Protein AF-A0A6V8KBM2-F1 (afdb_monomer_lite)

Secondary structure (DSSP, 8-state):
------TTSTTS---HHHHHHHHHHHHHHHHHHHHHHHHHHHHH-SSPPPHHHHHHHHHHHHHHHHHHHHHHHHHHHT--------

Radius of gyration: 19.52 Å; chains: 1; bounding box: 32×42×58 Å

Organism: NCBI:txid1076126

InterPro domains:
  IPR046251 Protein of unknown function DUF6284 [PF19801] (10-76)

Structure (mmCIF, N/CA/C/O backbone):
data_AF-A0A6V8KBM2-F1
#
_entry.id   AF-A0A6V8KBM2-F1
#
loop_
_atom_site.group_PDB
_atom_site.id
_atom_site.type_symbol
_atom_site.label_atom_id
_atom_site.label_alt_id
_atom_site.label_comp_id
_atom_site.label_asym_id
_atom_site.label_entity_id
_atom_site.label_seq_id
_atom_site.pdbx_PDB_ins_code
_atom_site.Cartn_x
_atom_site.Cartn_y
_atom_site.Cartn_z
_atom_site.occupancy
_atom_site.B_iso_or_equiv
_atom_site.auth_seq_id
_atom_site.auth_comp_id
_atom_site.auth_asym_id
_atom_site.auth_atom_id
_atom_site.pdbx_PDB_model_num
ATOM 1 N N . MET A 1 1 ? 2.698 -32.714 10.865 1.00 43.28 1 MET A N 1
ATOM 2 C CA . MET A 1 1 ? 2.472 -31.265 10.715 1.00 43.28 1 MET A CA 1
ATOM 3 C C . MET A 1 1 ? 1.736 -30.874 11.969 1.00 43.28 1 MET A C 1
ATOM 5 O O . MET A 1 1 ? 0.523 -31.027 12.028 1.00 43.28 1 MET A O 1
ATOM 9 N N . ASP A 1 2 ? 2.514 -30.610 13.014 1.00 44.47 2 ASP A N 1
ATOM 10 C CA . ASP A 1 2 ? 1.999 -30.509 14.371 1.00 44.47 2 ASP A CA 1
ATOM 11 C C . ASP A 1 2 ? 1.025 -29.344 14.454 1.00 44.47 2 ASP A C 1
ATOM 13 O O . ASP A 1 2 ? 1.330 -28.218 14.059 1.00 44.47 2 ASP A O 1
ATOM 17 N N . THR A 1 3 ? -0.179 -29.667 14.911 1.00 51.22 3 THR A N 1
ATOM 18 C CA . THR A 1 3 ? -1.170 -28.710 15.371 1.00 51.22 3 THR A CA 1
ATOM 19 C C . THR A 1 3 ? -0.454 -27.767 16.322 1.00 51.22 3 THR A C 1
ATOM 21 O O . THR A 1 3 ? -0.009 -28.199 17.384 1.00 51.22 3 THR A O 1
ATOM 24 N N . PHE A 1 4 ? -0.295 -26.504 15.925 1.00 60.91 4 PHE A N 1
ATOM 25 C CA . PHE A 1 4 ? 0.099 -25.449 16.845 1.00 60.91 4 PHE A CA 1
ATOM 26 C C . PHE A 1 4 ? -0.956 -25.417 17.953 1.00 60.91 4 PHE A C 1
ATOM 28 O O . PHE A 1 4 ? -2.029 -24.841 17.793 1.00 60.91 4 PHE A O 1
ATOM 35 N N . ASP A 1 5 ? -0.682 -26.118 19.047 1.00 58.22 5 ASP A N 1
ATOM 36 C CA . ASP A 1 5 ? -1.399 -25.953 20.295 1.00 58.22 5 ASP A CA 1
ATOM 37 C C . ASP A 1 5 ? -0.954 -24.598 20.832 1.00 58.22 5 ASP A C 1
ATOM 39 O O . ASP A 1 5 ? 0.182 -24.444 21.277 1.00 58.22 5 ASP A O 1
ATOM 43 N N . VAL A 1 6 ? -1.799 -23.582 20.642 1.00 58.47 6 VAL A N 1
ATOM 44 C CA . VAL A 1 6 ? -1.589 -22.219 21.138 1.00 58.47 6 VAL A CA 1
ATOM 45 C C . VAL A 1 6 ? -2.336 -22.123 22.473 1.00 58.47 6 VAL A C 1
ATOM 47 O O . VAL A 1 6 ? -3.480 -21.652 22.510 1.00 58.47 6 VAL A O 1
ATOM 50 N N . PRO A 1 7 ? -1.768 -22.599 23.597 1.00 57.16 7 PRO A N 1
ATOM 51 C CA . PRO A 1 7 ? -2.530 -22.881 24.795 1.00 57.16 7 PRO A CA 1
ATOM 52 C C . PRO A 1 7 ? -2.480 -21.624 25.664 1.00 57.16 7 PRO A C 1
ATOM 54 O O . PRO A 1 7 ? -1.703 -21.542 26.608 1.00 57.16 7 PRO A O 1
ATOM 57 N N . ALA A 1 8 ? -3.254 -20.603 25.277 1.00 55.50 8 ALA A N 1
ATOM 58 C CA . ALA A 1 8 ? -3.541 -19.410 26.091 1.00 55.50 8 ALA A CA 1
ATO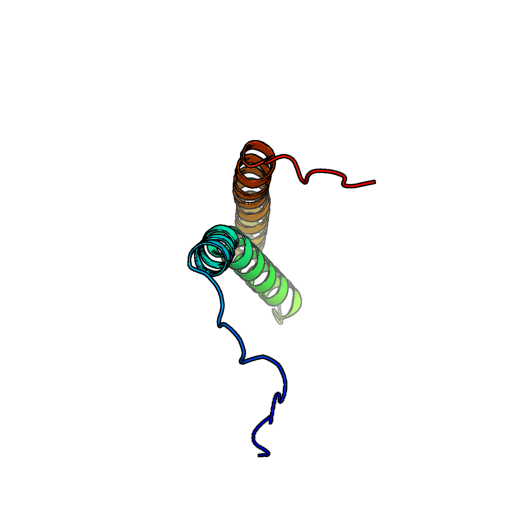M 59 C C . ALA A 1 8 ? -4.569 -18.441 25.466 1.00 55.50 8 ALA A C 1
ATOM 61 O O . ALA A 1 8 ? -5.111 -17.609 26.189 1.00 55.50 8 ALA A O 1
ATOM 62 N N . LEU A 1 9 ? -4.856 -18.507 24.157 1.00 57.16 9 LEU A N 1
ATOM 63 C CA . LEU A 1 9 ? -5.670 -17.473 23.485 1.00 57.16 9 LEU A CA 1
ATOM 64 C C . LEU A 1 9 ? -7.166 -17.505 23.836 1.00 57.16 9 LEU A C 1
ATOM 66 O O . LEU A 1 9 ? -7.878 -16.529 23.614 1.00 57.16 9 LEU A O 1
ATOM 70 N N . ALA A 1 10 ? -7.668 -18.600 24.402 1.00 64.50 10 ALA A N 1
ATOM 71 C CA . ALA A 1 10 ? -9.083 -18.728 24.714 1.00 64.50 10 ALA A CA 1
ATOM 72 C C . ALA A 1 10 ? -9.365 -18.441 26.193 1.00 64.50 10 ALA A C 1
ATOM 74 O O . ALA A 1 10 ? -9.448 -19.348 27.022 1.00 64.50 10 ALA A O 1
ATOM 75 N N . LYS A 1 11 ? -9.631 -17.169 26.504 1.00 63.94 11 LYS A N 1
ATOM 76 C CA . LYS A 1 11 ? -10.666 -16.876 27.513 1.00 63.94 11 LYS A CA 1
ATOM 77 C C . LYS A 1 11 ? -11.709 -15.847 27.065 1.00 63.94 11 LYS A C 1
ATOM 79 O O . LYS A 1 11 ? -12.822 -15.876 27.574 1.00 63.94 11 LYS A O 1
ATOM 84 N N . ALA A 1 12 ? -11.415 -15.056 26.038 1.00 74.62 12 ALA A N 1
ATOM 85 C CA . ALA A 1 12 ? -12.384 -14.365 25.193 1.00 74.62 12 ALA A CA 1
ATOM 86 C C . ALA A 1 12 ? -11.704 -14.134 23.835 1.00 74.62 12 ALA A C 1
ATOM 88 O O . ALA A 1 12 ? -10.546 -13.730 23.812 1.00 74.62 12 ALA A O 1
ATOM 89 N N . GLY A 1 13 ? -12.368 -14.466 22.725 1.00 82.69 13 GLY A N 1
ATOM 90 C CA . GLY A 1 13 ? -11.842 -14.188 21.383 1.00 82.69 13 GLY A CA 1
ATOM 91 C C . GLY A 1 13 ? -11.747 -12.681 21.093 1.00 82.69 13 GLY A C 1
ATOM 92 O O . GLY A 1 13 ? -12.144 -11.879 21.942 1.00 82.69 13 GLY A O 1
ATOM 93 N N . PRO A 1 14 ? -11.255 -12.287 19.904 1.00 87.38 14 PRO A N 1
ATOM 94 C CA . PRO A 1 14 ? -11.193 -10.881 19.517 1.00 87.38 14 PRO A CA 1
ATOM 95 C C . PRO A 1 14 ? -12.581 -10.238 19.581 1.00 87.38 14 PRO A C 1
ATOM 97 O O . PRO A 1 14 ? -13.590 -10.842 19.200 1.00 87.38 14 PRO A O 1
ATOM 100 N N . THR A 1 15 ? -12.628 -9.009 20.082 1.00 89.44 15 THR A N 1
ATOM 101 C CA . THR A 1 15 ? -13.850 -8.211 20.135 1.00 89.44 15 THR A CA 1
ATOM 102 C C . THR A 1 15 ? -14.227 -7.701 18.742 1.00 89.44 15 THR A C 1
ATOM 104 O O . THR A 1 15 ? -13.440 -7.744 17.797 1.00 89.44 15 THR A O 1
ATOM 107 N N . VAL A 1 16 ? -15.451 -7.188 18.595 1.00 92.19 16 VAL A N 1
ATOM 108 C CA . VAL A 1 16 ? -15.886 -6.547 17.341 1.00 92.19 16 VAL A CA 1
ATOM 109 C C . VAL A 1 16 ? -15.003 -5.342 17.001 1.00 92.19 16 VAL A C 1
ATOM 111 O O . VAL A 1 16 ? -14.738 -5.101 15.828 1.00 92.19 16 VAL A O 1
ATOM 114 N N . GLU A 1 17 ? -14.527 -4.615 18.013 1.00 89.31 17 GLU A N 1
ATOM 115 C CA . GLU A 1 17 ? -13.611 -3.487 17.837 1.00 89.31 17 GLU A CA 1
ATOM 116 C C . GLU A 1 17 ? -12.238 -3.954 17.340 1.00 89.31 17 GLU A C 1
ATOM 118 O O . GLU A 1 17 ? -11.729 -3.393 16.372 1.00 89.31 17 GLU A O 1
ATOM 123 N N . ASP A 1 18 ? -11.700 -5.043 17.900 1.00 88.62 18 ASP A N 1
ATOM 124 C CA . ASP A 1 18 ? -10.441 -5.641 17.431 1.00 88.62 18 ASP A CA 1
ATOM 125 C C . ASP A 1 18 ? -10.542 -6.074 15.958 1.00 88.62 18 ASP A C 1
ATOM 127 O O . ASP A 1 18 ? -9.663 -5.791 15.145 1.00 88.62 18 ASP A O 1
ATOM 131 N N . LEU A 1 19 ? -11.649 -6.723 15.576 1.00 93.69 19 LEU A N 1
ATOM 132 C CA . LEU A 1 19 ? -11.876 -7.146 14.188 1.00 93.69 19 LEU A CA 1
ATOM 133 C C . LEU A 1 19 ? -12.094 -5.956 13.239 1.00 93.69 19 LEU A C 1
ATOM 135 O O . LEU A 1 19 ? -11.684 -5.997 12.073 1.00 93.69 19 LEU A O 1
ATOM 139 N N . ALA A 1 20 ? -12.721 -4.883 13.725 1.00 90.94 20 ALA A N 1
ATOM 140 C CA . ALA A 1 20 ? -12.883 -3.649 12.967 1.00 90.94 20 ALA A CA 1
ATOM 141 C C . ALA A 1 20 ? -11.539 -2.938 12.747 1.00 90.94 20 ALA A C 1
ATOM 143 O O . ALA A 1 20 ? -11.308 -2.428 11.650 1.00 90.94 20 ALA A O 1
ATOM 144 N N . ALA A 1 21 ? -10.642 -2.950 13.740 1.00 89.94 21 ALA A N 1
ATOM 145 C CA . ALA A 1 21 ? -9.294 -2.400 13.616 1.00 89.94 21 ALA A CA 1
ATOM 146 C C . ALA A 1 21 ? -8.491 -3.122 12.519 1.00 89.94 21 ALA A C 1
ATOM 148 O O . ALA A 1 21 ? -7.984 -2.465 11.612 1.00 89.94 21 ALA A O 1
ATOM 149 N N . ILE A 1 22 ? -8.507 -4.460 12.506 1.00 91.19 22 ILE A N 1
ATOM 150 C CA . ILE A 1 22 ? -7.869 -5.266 11.445 1.00 91.19 22 ILE A CA 1
ATOM 151 C C . ILE A 1 22 ? -8.445 -4.914 10.066 1.00 91.19 22 ILE A C 1
ATOM 153 O O . ILE A 1 22 ? -7.718 -4.706 9.096 1.00 91.19 22 ILE A O 1
ATOM 157 N N . THR A 1 23 ? -9.772 -4.799 9.968 1.00 94.44 23 THR A N 1
ATOM 158 C CA . THR A 1 23 ? -10.431 -4.435 8.703 1.00 94.44 23 THR A CA 1
ATOM 159 C C . THR A 1 23 ? -10.025 -3.031 8.234 1.00 94.44 23 THR A C 1
ATOM 161 O O . THR A 1 23 ? -9.922 -2.781 7.033 1.00 94.44 23 THR A O 1
ATOM 164 N N . ALA A 1 24 ? -9.769 -2.105 9.162 1.00 94.06 24 ALA A N 1
ATOM 165 C CA . ALA A 1 24 ? -9.336 -0.747 8.846 1.00 94.06 24 ALA A CA 1
ATOM 166 C C . ALA A 1 24 ? -7.885 -0.667 8.333 1.00 94.06 24 ALA A C 1
ATOM 168 O O . ALA A 1 24 ? -7.573 0.279 7.602 1.00 94.06 24 ALA A O 1
ATOM 169 N N . GLU A 1 25 ? -7.028 -1.631 8.692 1.00 95.38 25 GLU A N 1
ATOM 170 C CA . GLU A 1 25 ? -5.633 -1.763 8.231 1.00 95.38 25 GLU A CA 1
ATOM 171 C C . GLU A 1 25 ? -5.532 -2.304 6.798 1.00 95.38 25 GLU A C 1
ATOM 173 O O . GLU A 1 25 ? -4.612 -1.954 6.058 1.00 95.38 25 GLU A O 1
ATOM 178 N N . TRP A 1 26 ? -6.503 -3.123 6.384 1.00 96.69 26 TRP A N 1
ATOM 179 C CA . TRP A 1 26 ? -6.468 -3.873 5.124 1.00 96.69 26 TRP A CA 1
ATOM 180 C C . TRP A 1 26 ? -6.130 -3.045 3.873 1.00 96.69 26 TRP A C 1
ATOM 182 O O . TRP A 1 26 ? -5.289 -3.487 3.091 1.00 96.69 26 TRP A O 1
ATOM 192 N N . PRO A 1 27 ? -6.703 -1.842 3.665 1.00 97.62 27 PRO A N 1
ATOM 193 C CA . PRO A 1 27 ? -6.368 -1.024 2.500 1.00 97.62 27 PRO A CA 1
ATOM 194 C C . PRO A 1 27 ? -4.894 -0.596 2.433 1.00 97.62 27 PRO A C 1
ATOM 196 O O . PRO A 1 27 ? -4.349 -0.492 1.335 1.00 97.62 27 PRO A O 1
ATOM 199 N N . LEU A 1 28 ? -4.251 -0.345 3.583 1.00 98.00 28 LEU A N 1
ATOM 200 C CA . LEU A 1 28 ? -2.826 -0.004 3.643 1.00 98.00 28 LEU A CA 1
ATOM 201 C C . LEU A 1 28 ? -1.969 -1.235 3.343 1.00 98.00 28 LEU A C 1
ATOM 203 O O . LEU A 1 28 ? -1.092 -1.158 2.489 1.00 98.00 28 LEU A O 1
ATOM 207 N N . ILE A 1 29 ? -2.289 -2.373 3.961 1.00 98.00 29 ILE A N 1
ATOM 208 C CA . ILE A 1 29 ? -1.595 -3.644 3.712 1.00 98.00 29 ILE A CA 1
ATOM 209 C C . ILE A 1 29 ? -1.661 -4.010 2.224 1.00 98.00 29 ILE A C 1
ATOM 211 O O . ILE A 1 29 ? -0.652 -4.361 1.623 1.00 98.00 29 ILE A O 1
ATOM 215 N N . GLU A 1 30 ? -2.827 -3.880 1.590 1.00 98.56 30 GLU A N 1
ATOM 216 C CA . GLU A 1 30 ? -2.976 -4.156 0.159 1.00 98.56 30 GLU A CA 1
ATOM 217 C C . GLU A 1 30 ? -2.121 -3.211 -0.704 1.00 98.56 30 GLU A C 1
ATOM 219 O O . GLU A 1 30 ? -1.560 -3.631 -1.712 1.00 98.56 30 GLU A O 1
ATOM 224 N N . ALA A 1 31 ? -1.986 -1.939 -0.315 1.00 98.75 31 ALA A N 1
ATOM 225 C CA . ALA A 1 31 ? -1.121 -0.995 -1.020 1.00 98.75 31 ALA A CA 1
ATOM 226 C C . ALA A 1 31 ? 0.369 -1.340 -0.870 1.00 98.75 31 ALA A C 1
ATOM 228 O O . ALA A 1 31 ? 1.132 -1.182 -1.823 1.00 98.75 31 ALA A O 1
ATOM 229 N N . GLU A 1 32 ? 0.780 -1.810 0.308 1.00 98.69 32 GLU A N 1
ATOM 230 C CA . GLU A 1 32 ? 2.146 -2.271 0.573 1.00 98.69 32 GLU A CA 1
ATOM 231 C C . GLU A 1 32 ? 2.463 -3.560 -0.194 1.00 98.69 32 GLU A C 1
ATOM 233 O O . GLU A 1 32 ? 3.560 -3.695 -0.733 1.00 98.69 32 GLU A O 1
ATOM 238 N N . LEU A 1 33 ? 1.492 -4.470 -0.327 1.00 98.75 33 LEU A N 1
ATOM 239 C CA . LEU A 1 33 ? 1.623 -5.661 -1.171 1.00 98.75 33 LEU A CA 1
ATOM 240 C C . LEU A 1 33 ? 1.773 -5.297 -2.654 1.00 98.75 33 LEU A C 1
ATOM 242 O O . LEU A 1 33 ? 2.667 -5.821 -3.314 1.00 98.75 33 LEU A O 1
ATOM 246 N N . ASP A 1 34 ? 0.976 -4.354 -3.167 1.00 98.62 34 ASP A N 1
ATOM 247 C CA . ASP A 1 34 ? 1.127 -3.858 -4.543 1.00 98.62 34 ASP A CA 1
ATOM 248 C C . ASP A 1 34 ? 2.522 -3.254 -4.793 1.00 98.62 34 ASP A C 1
ATOM 250 O O . ASP A 1 34 ? 3.080 -3.386 -5.889 1.00 98.62 34 ASP A O 1
ATOM 254 N N . LEU A 1 35 ? 3.075 -2.557 -3.793 1.00 98.81 35 LEU A N 1
ATOM 255 C CA . LEU A 1 35 ? 4.422 -1.990 -3.850 1.00 98.81 35 LEU A CA 1
ATOM 256 C C . LEU A 1 35 ? 5.471 -3.098 -3.897 1.00 98.81 35 LEU A C 1
ATOM 258 O O . LEU A 1 35 ? 6.294 -3.107 -4.814 1.00 98.81 35 LEU A O 1
ATOM 262 N N . LEU A 1 36 ? 5.386 -4.061 -2.981 1.00 98.75 36 LEU A N 1
ATOM 263 C CA . LEU A 1 36 ? 6.282 -5.211 -2.941 1.00 98.75 36 LEU A CA 1
ATOM 264 C C . LEU A 1 36 ? 6.251 -5.993 -4.264 1.00 98.75 36 LEU A C 1
ATOM 266 O O . LEU A 1 36 ? 7.300 -6.325 -4.811 1.00 98.75 36 LEU A O 1
ATOM 270 N N . ASP A 1 37 ? 5.072 -6.221 -4.843 1.00 98.50 37 ASP A N 1
ATOM 271 C CA . ASP A 1 37 ? 4.928 -6.886 -6.143 1.00 98.50 37 ASP A CA 1
ATOM 272 C C . ASP A 1 37 ? 5.550 -6.080 -7.296 1.00 98.50 37 ASP A C 1
ATOM 274 O O . ASP A 1 37 ? 6.056 -6.646 -8.276 1.00 98.50 37 ASP A O 1
ATOM 278 N N . ALA A 1 38 ? 5.509 -4.746 -7.231 1.00 98.31 38 ALA A N 1
ATOM 279 C CA . ALA A 1 38 ? 6.179 -3.888 -8.203 1.00 98.31 38 ALA A CA 1
ATOM 280 C C . ALA A 1 38 ? 7.708 -3.943 -8.055 1.00 98.31 38 ALA A C 1
ATOM 282 O O . ALA A 1 38 ? 8.406 -4.041 -9.068 1.00 98.31 38 ALA A 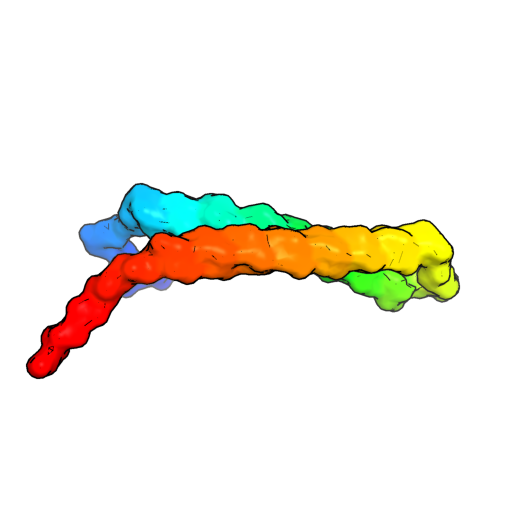O 1
ATOM 283 N N . GLU A 1 39 ? 8.219 -3.932 -6.825 1.00 98.12 39 GLU A N 1
ATOM 284 C CA . GLU A 1 39 ? 9.647 -4.050 -6.514 1.00 98.12 39 GLU A CA 1
ATOM 285 C C . GLU A 1 39 ? 10.207 -5.416 -6.921 1.00 98.12 39 GLU A C 1
ATOM 287 O O . GLU A 1 39 ? 11.216 -5.483 -7.627 1.00 98.12 39 GLU A O 1
ATOM 292 N N . ILE A 1 40 ? 9.516 -6.505 -6.560 1.00 98.00 40 ILE A N 1
ATOM 293 C CA . ILE A 1 40 ? 9.876 -7.872 -6.956 1.00 98.00 40 ILE A CA 1
ATOM 294 C C . ILE A 1 40 ? 9.998 -7.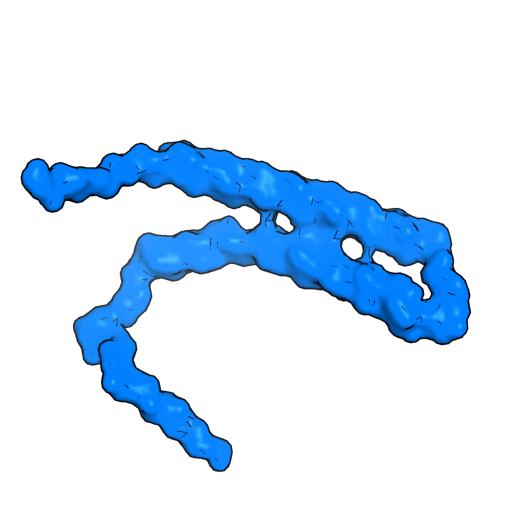948 -8.472 1.00 98.00 40 ILE A C 1
ATOM 296 O O . ILE A 1 40 ? 10.994 -8.462 -8.979 1.00 98.00 40 ILE A O 1
ATOM 300 N N . ARG A 1 41 ? 9.031 -7.399 -9.216 1.00 96.69 41 ARG A N 1
ATOM 301 C CA . ARG A 1 41 ? 9.087 -7.391 -10.682 1.00 96.69 41 ARG A CA 1
ATOM 302 C C . ARG A 1 41 ? 10.338 -6.683 -11.203 1.00 96.69 41 ARG A C 1
ATOM 304 O O . ARG A 1 41 ? 10.989 -7.215 -12.094 1.00 96.69 41 ARG A O 1
ATOM 311 N N . ILE A 1 42 ? 10.693 -5.524 -10.650 1.00 96.50 42 ILE A N 1
ATOM 312 C CA . ILE A 1 42 ? 11.894 -4.781 -11.066 1.00 96.50 42 ILE A CA 1
ATOM 313 C C . ILE A 1 42 ? 13.169 -5.594 -10.810 1.00 96.50 42 ILE A C 1
ATOM 315 O O . ILE A 1 42 ? 14.051 -5.610 -11.662 1.00 96.50 42 ILE A O 1
ATOM 319 N N . ILE A 1 43 ? 13.261 -6.279 -9.666 1.00 96.19 43 ILE A N 1
ATOM 320 C CA . ILE A 1 43 ? 14.466 -7.019 -9.249 1.00 96.19 43 ILE A CA 1
ATOM 321 C C . ILE A 1 43 ? 14.602 -8.373 -9.965 1.00 96.19 43 ILE A C 1
ATOM 323 O O . ILE A 1 43 ? 15.715 -8.855 -10.158 1.00 96.19 43 ILE A O 1
ATOM 327 N N . THR A 1 44 ? 13.486 -8.998 -10.341 1.00 96.56 44 THR A N 1
ATOM 328 C CA . THR A 1 44 ? 13.455 -10.359 -10.914 1.00 96.56 44 THR A CA 1
ATOM 329 C C . THR A 1 44 ? 13.349 -10.403 -12.435 1.00 96.56 44 THR A C 1
ATOM 331 O O . THR A 1 44 ? 13.326 -11.491 -13.003 1.00 96.56 44 THR A O 1
ATOM 334 N N . THR A 1 45 ? 13.267 -9.257 -13.112 1.00 93.50 45 THR A N 1
ATOM 335 C CA . THR A 1 45 ? 13.264 -9.238 -14.580 1.00 93.50 45 THR A CA 1
ATOM 336 C C . THR A 1 45 ? 14.659 -9.612 -15.094 1.00 93.50 45 THR A C 1
ATOM 338 O O . THR A 1 45 ? 15.646 -9.014 -14.676 1.00 93.50 45 THR A O 1
ATOM 341 N N . ASP A 1 46 ? 14.736 -10.602 -15.991 1.00 89.06 46 ASP A N 1
ATOM 342 C CA . ASP A 1 46 ? 16.001 -11.047 -16.605 1.00 89.06 46 ASP A CA 1
ATOM 343 C C . ASP A 1 46 ? 16.639 -9.952 -17.491 1.00 89.06 46 ASP A C 1
ATOM 345 O O . ASP A 1 46 ? 17.860 -9.877 -17.631 1.00 89.06 46 ASP A O 1
ATOM 349 N N . ASP A 1 47 ? 15.798 -9.084 -18.059 1.00 89.19 47 ASP A N 1
ATOM 350 C CA . ASP A 1 47 ? 16.157 -7.858 -18.776 1.00 89.19 47 ASP A CA 1
ATOM 351 C C . ASP A 1 47 ? 16.058 -6.608 -17.868 1.00 89.19 47 ASP A C 1
ATOM 353 O O . ASP A 1 47 ? 15.692 -6.664 -16.696 1.00 89.19 47 ASP A O 1
ATOM 357 N N . ASN A 1 48 ? 16.323 -5.420 -18.421 1.00 92.19 48 ASN A N 1
ATOM 358 C CA . ASN A 1 48 ? 16.062 -4.166 -17.709 1.00 92.19 48 ASN A CA 1
ATOM 359 C C . ASN A 1 48 ? 14.554 -3.925 -17.507 1.00 92.19 48 ASN A C 1
ATOM 361 O O . ASN A 1 48 ? 13.758 -4.106 -18.431 1.00 92.19 48 ASN A O 1
ATOM 365 N N . ALA A 1 49 ? 14.178 -3.413 -16.330 1.00 95.25 49 ALA A N 1
ATOM 366 C CA . ALA A 1 49 ? 12.804 -3.016 -16.026 1.00 95.25 49 ALA A CA 1
ATOM 367 C C . ALA A 1 49 ? 12.251 -2.012 -17.055 1.00 95.25 49 ALA A C 1
ATOM 369 O O . ALA A 1 49 ? 12.893 -1.004 -17.374 1.00 95.25 49 ALA A O 1
ATOM 370 N N . SER A 1 50 ? 11.036 -2.267 -17.548 1.00 96.00 50 SER A N 1
ATOM 371 C CA . SER A 1 50 ? 10.409 -1.432 -18.572 1.00 96.00 50 SER A CA 1
ATOM 372 C C . SER A 1 50 ? 9.887 -0.108 -18.003 1.00 96.00 50 SER A C 1
ATOM 374 O O . SER A 1 50 ? 9.604 0.022 -16.810 1.00 96.00 50 SER A O 1
ATOM 376 N N . ASP A 1 51 ? 9.630 0.873 -18.872 1.00 97.31 51 ASP A N 1
ATOM 377 C CA . ASP A 1 51 ? 8.957 2.124 -18.488 1.00 97.31 51 ASP A CA 1
ATOM 378 C C . ASP A 1 51 ? 7.613 1.892 -17.781 1.00 97.31 51 ASP A C 1
ATOM 380 O O . ASP A 1 51 ? 7.196 2.682 -16.924 1.00 97.31 51 ASP A O 1
ATOM 384 N N . LEU A 1 52 ? 6.903 0.821 -18.150 1.00 97.06 52 LEU A N 1
ATOM 385 C CA . LEU A 1 52 ? 5.641 0.460 -17.517 1.00 97.06 52 LEU A CA 1
ATOM 386 C C . LEU A 1 52 ? 5.857 -0.022 -16.080 1.00 97.06 52 LEU A C 1
ATOM 388 O O . LEU A 1 52 ? 5.052 0.324 -15.216 1.00 97.06 52 LEU A O 1
ATOM 392 N N . ASP A 1 53 ? 6.937 -0.748 -15.807 1.00 97.31 53 ASP A N 1
ATOM 393 C CA . ASP A 1 53 ? 7.263 -1.238 -14.465 1.00 97.31 53 ASP A CA 1
ATOM 394 C C . ASP A 1 53 ? 7.621 -0.080 -13.535 1.00 97.31 53 ASP A C 1
ATOM 396 O O . ASP A 1 53 ? 7.048 0.040 -12.454 1.00 97.31 53 ASP A O 1
ATOM 400 N N . TRP A 1 54 ? 8.403 0.887 -14.018 1.00 97.81 54 TRP A N 1
ATOM 401 C CA . TRP A 1 54 ? 8.658 2.130 -13.283 1.00 97.81 54 TRP A CA 1
ATOM 402 C C . TRP A 1 54 ? 7.389 2.952 -13.028 1.00 97.81 54 TRP A C 1
ATOM 404 O O . TRP A 1 54 ? 7.252 3.631 -12.009 1.00 97.81 54 TRP A O 1
ATOM 414 N N . ARG A 1 55 ? 6.422 2.938 -13.955 1.00 98.25 55 ARG A N 1
ATOM 415 C CA . ARG A 1 55 ? 5.109 3.570 -13.731 1.00 98.25 55 ARG A CA 1
ATOM 416 C C . ARG A 1 55 ? 4.263 2.801 -12.717 1.00 98.25 55 ARG A C 1
ATOM 418 O O . ARG A 1 55 ? 3.502 3.443 -11.999 1.00 98.25 55 ARG A O 1
ATOM 425 N N . ARG A 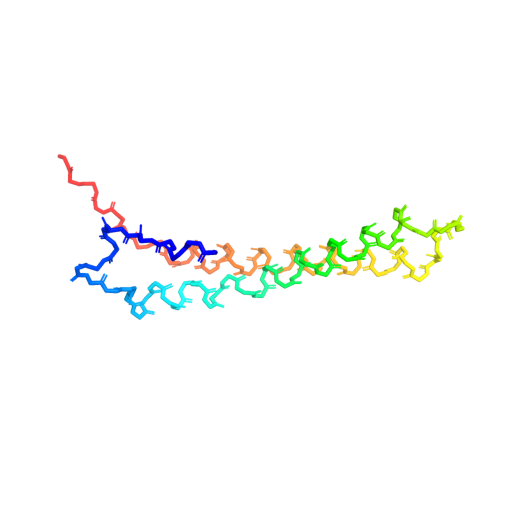1 56 ? 4.346 1.468 -12.676 1.00 97.88 56 ARG A N 1
ATOM 426 C CA . ARG A 1 56 ? 3.663 0.641 -11.669 1.00 97.88 56 ARG A CA 1
ATOM 427 C C . ARG A 1 56 ? 4.220 0.925 -10.279 1.00 97.88 56 ARG A C 1
ATOM 429 O O . ARG A 1 56 ? 3.424 1.251 -9.407 1.00 97.88 56 ARG A O 1
ATOM 436 N N . LEU A 1 57 ? 5.546 0.942 -10.130 1.00 98.44 57 LEU A N 1
ATOM 437 C CA . LEU A 1 57 ? 6.219 1.266 -8.869 1.00 98.44 57 LEU A CA 1
ATOM 438 C C . LEU A 1 57 ? 5.750 2.615 -8.311 1.00 98.44 57 LEU A C 1
ATOM 440 O O . LEU A 1 57 ? 5.171 2.670 -7.233 1.00 98.44 57 LEU A O 1
ATOM 444 N N . ARG A 1 58 ? 5.857 3.690 -9.104 1.00 98.56 58 ARG A N 1
ATOM 445 C CA . ARG A 1 58 ? 5.427 5.034 -8.667 1.00 98.56 58 ARG A CA 1
ATOM 446 C C . ARG A 1 58 ? 3.953 5.109 -8.265 1.00 98.56 58 ARG A C 1
ATOM 448 O O . ARG A 1 58 ? 3.586 5.865 -7.365 1.00 98.56 58 ARG A O 1
ATOM 455 N N . ARG A 1 59 ? 3.077 4.362 -8.948 1.00 98.56 59 ARG A N 1
ATOM 456 C CA . ARG A 1 59 ? 1.650 4.303 -8.589 1.00 98.56 59 ARG A CA 1
ATOM 457 C C . ARG A 1 59 ? 1.434 3.570 -7.271 1.00 98.56 59 ARG A C 1
ATOM 459 O O . ARG A 1 59 ? 0.605 4.030 -6.491 1.00 98.56 59 ARG A O 1
ATOM 466 N N . ALA A 1 60 ? 2.166 2.485 -7.034 1.00 98.69 60 ALA A N 1
ATOM 467 C CA . ALA A 1 60 ? 2.108 1.740 -5.785 1.00 98.69 60 ALA A CA 1
ATOM 468 C C . ALA A 1 60 ? 2.636 2.580 -4.610 1.00 98.69 60 ALA A C 1
ATOM 470 O O . ALA A 1 60 ? 1.921 2.746 -3.629 1.00 98.69 60 ALA A O 1
ATOM 471 N N . GLU A 1 61 ? 3.785 3.251 -4.758 1.00 98.75 61 GLU A N 1
ATOM 472 C CA . GLU A 1 61 ? 4.312 4.203 -3.761 1.00 98.75 61 GLU A CA 1
ATOM 473 C C . GLU A 1 61 ? 3.290 5.302 -3.423 1.00 98.75 61 GLU A C 1
ATOM 475 O O . GLU A 1 61 ? 3.001 5.583 -2.259 1.00 98.75 61 GLU A O 1
ATOM 480 N N . THR A 1 62 ? 2.677 5.901 -4.452 1.00 98.69 62 THR A N 1
ATOM 481 C CA . THR A 1 62 ? 1.634 6.925 -4.269 1.00 98.69 62 THR A CA 1
ATOM 482 C C . THR A 1 62 ? 0.417 6.358 -3.532 1.00 98.69 62 THR A C 1
ATOM 484 O O . THR A 1 62 ? -0.190 7.050 -2.710 1.00 98.69 62 THR A O 1
ATOM 487 N N . ARG A 1 63 ? 0.041 5.105 -3.820 1.00 98.50 63 ARG A N 1
ATOM 488 C CA . ARG A 1 63 ? -1.061 4.421 -3.142 1.00 98.50 63 ARG A CA 1
ATOM 489 C C . ARG A 1 63 ? -0.736 4.202 -1.666 1.00 98.50 63 ARG A C 1
ATOM 491 O O 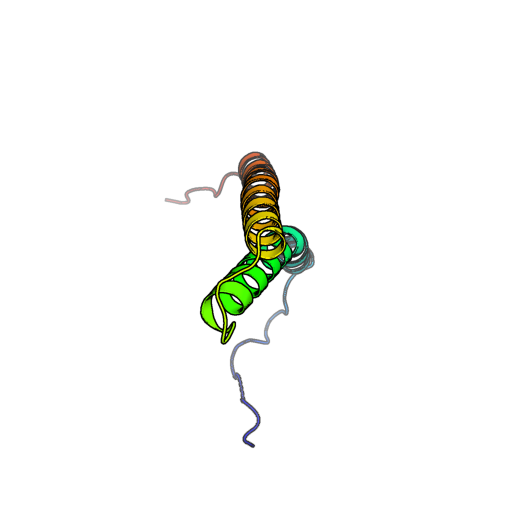. ARG A 1 63 ? -1.563 4.579 -0.843 1.00 98.50 63 ARG A O 1
ATOM 498 N N . VAL A 1 64 ? 0.451 3.691 -1.340 1.00 98.81 64 VAL A N 1
ATOM 499 C CA . VAL A 1 64 ? 0.902 3.491 0.048 1.00 98.81 64 VAL A CA 1
ATOM 500 C C . VAL A 1 64 ? 0.806 4.793 0.834 1.00 98.81 64 VAL A C 1
ATOM 502 O O . VAL A 1 64 ? 0.155 4.832 1.872 1.00 98.81 64 VAL A O 1
ATOM 505 N N . LEU A 1 65 ? 1.353 5.894 0.308 1.00 98.56 65 LEU A N 1
ATOM 506 C CA . LEU A 1 65 ? 1.294 7.194 0.988 1.00 98.56 65 LEU A CA 1
ATOM 507 C C . LEU A 1 65 ? -0.144 7.668 1.235 1.00 98.56 65 LEU A C 1
ATOM 509 O O . LEU A 1 65 ? -0.451 8.197 2.307 1.00 98.56 65 LEU A O 1
ATOM 513 N N . ARG A 1 66 ? -1.039 7.475 0.261 1.00 98.44 66 ARG A N 1
ATOM 514 C CA . ARG A 1 66 ? -2.457 7.827 0.396 1.00 98.44 66 ARG A CA 1
ATOM 515 C C . ARG A 1 66 ? -3.146 6.989 1.472 1.00 98.44 66 ARG A C 1
ATOM 517 O O . ARG A 1 66 ? -3.817 7.560 2.330 1.00 98.44 66 ARG A O 1
ATOM 524 N N . GLU A 1 67 ? -2.992 5.668 1.430 1.00 98.31 67 GLU A N 1
ATOM 525 C CA . GLU A 1 67 ? -3.648 4.770 2.386 1.00 98.31 67 GLU A CA 1
ATOM 526 C C . GLU A 1 67 ? -3.060 4.919 3.793 1.00 98.31 67 GLU A C 1
ATOM 528 O O . GLU A 1 67 ? -3.818 4.944 4.759 1.00 98.31 67 GLU A O 1
ATOM 533 N N . ALA A 1 68 ? -1.750 5.152 3.920 1.00 96.94 68 ALA A N 1
ATOM 534 C CA . ALA A 1 68 ? -1.098 5.439 5.195 1.00 96.94 68 ALA A CA 1
ATOM 535 C C . ALA A 1 68 ? -1.629 6.744 5.800 1.00 96.94 68 ALA A C 1
ATOM 537 O O . ALA A 1 68 ? -2.019 6.782 6.967 1.00 96.94 68 ALA A O 1
ATOM 538 N N . THR A 1 69 ? -1.734 7.803 4.990 1.00 97.25 69 THR A N 1
ATOM 539 C CA . THR A 1 69 ? -2.325 9.080 5.425 1.00 97.25 69 THR A CA 1
ATOM 540 C C . THR A 1 69 ? -3.763 8.884 5.902 1.00 97.25 69 THR A C 1
ATOM 542 O O . THR A 1 69 ? -4.155 9.410 6.944 1.00 97.25 69 THR A O 1
ATOM 545 N N . ALA A 1 70 ? -4.557 8.100 5.171 1.00 95.62 70 ALA A N 1
ATOM 546 C CA . ALA A 1 70 ? -5.940 7.825 5.530 1.00 95.62 70 ALA A CA 1
ATOM 547 C C . ALA A 1 70 ? -6.053 6.972 6.809 1.00 95.62 70 ALA A C 1
ATOM 549 O O . ALA A 1 70 ? -6.891 7.263 7.664 1.00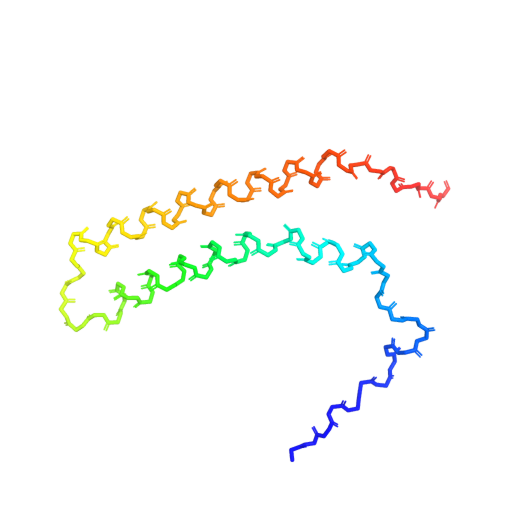 95.62 70 ALA A O 1
ATOM 550 N N . PHE A 1 71 ? -5.211 5.947 6.962 1.00 95.25 71 PHE A N 1
ATOM 551 C CA . PHE A 1 71 ? -5.182 5.057 8.122 1.00 95.25 71 PHE A CA 1
ATOM 552 C C . PHE A 1 71 ? -4.775 5.804 9.395 1.00 95.25 71 PHE A C 1
ATOM 554 O O . PHE A 1 71 ? -5.548 5.855 10.354 1.00 95.25 71 PHE A O 1
ATOM 561 N N . TYR A 1 72 ? -3.621 6.475 9.379 1.00 92.88 72 TYR A N 1
ATOM 562 C CA . TYR A 1 72 ? -3.142 7.224 10.538 1.00 92.88 72 TYR A CA 1
ATOM 563 C C . TYR A 1 72 ? -3.996 8.459 10.828 1.00 92.88 72 TYR A C 1
ATOM 565 O O . TYR A 1 72 ? -4.174 8.806 11.994 1.00 92.88 72 TYR A O 1
ATOM 573 N N . GLY A 1 73 ? -4.589 9.089 9.809 1.00 91.31 73 GLY A N 1
ATOM 574 C CA . GLY A 1 73 ? -5.551 10.178 9.994 1.00 91.31 73 GLY A CA 1
ATOM 575 C C . GLY A 1 73 ? -6.786 9.734 10.785 1.00 91.31 73 GLY A C 1
ATOM 576 O O . GLY A 1 73 ? -7.206 10.423 11.715 1.00 91.31 73 GLY A O 1
ATOM 577 N N . ARG A 1 74 ? -7.329 8.547 10.479 1.00 83.19 74 ARG A N 1
ATOM 578 C CA . ARG A 1 74 ? -8.435 7.946 11.244 1.00 83.19 74 ARG A CA 1
ATOM 579 C C . ARG A 1 74 ? -8.002 7.529 12.647 1.00 83.19 74 ARG A C 1
ATOM 581 O O . ARG A 1 74 ? -8.688 7.878 13.599 1.00 83.19 74 ARG A O 1
ATOM 588 N N . ALA A 1 75 ? -6.860 6.855 12.789 1.00 77.00 75 ALA A N 1
ATOM 589 C CA . ALA A 1 75 ? -6.339 6.438 14.094 1.00 77.00 75 ALA A CA 1
ATOM 590 C C . ALA A 1 75 ? -6.091 7.637 15.029 1.00 77.00 75 ALA A C 1
ATOM 592 O O . ALA A 1 75 ? -6.441 7.598 16.205 1.00 77.00 75 ALA A O 1
ATOM 593 N N . SER A 1 76 ? -5.578 8.743 14.484 1.00 71.06 76 SER A N 1
ATOM 594 C CA . SER A 1 76 ? -5.350 9.994 15.222 1.00 71.06 76 SER A CA 1
ATOM 595 C C . SER A 1 76 ? -6.658 10.686 15.622 1.00 71.06 76 SER A C 1
ATOM 597 O O . SER A 1 76 ? -6.739 11.287 16.690 1.00 71.06 76 SER A O 1
ATOM 599 N N . SER A 1 77 ? -7.703 10.582 14.794 1.00 60.03 77 SER A N 1
ATOM 600 C CA . SER A 1 77 ? -9.049 11.068 15.128 1.00 60.03 77 SER A CA 1
ATOM 601 C C . SER A 1 77 ? -9.748 10.206 16.187 1.00 60.03 77 SER A C 1
ATOM 603 O O . SER A 1 77 ? -10.660 10.696 16.851 1.00 60.03 77 SER A O 1
ATOM 605 N N . VAL A 1 78 ? -9.333 8.946 16.349 1.00 57.62 78 VAL A N 1
ATOM 606 C CA . VAL A 1 78 ? -9.802 8.002 17.380 1.00 57.62 78 VAL A CA 1
ATOM 607 C C . VAL A 1 78 ? -8.915 8.089 18.631 1.00 57.62 78 VAL A C 1
ATOM 609 O O . VAL A 1 78 ? -8.849 7.148 19.409 1.00 57.62 78 VAL A O 1
ATOM 612 N N . ALA A 1 79 ? -8.245 9.225 18.881 1.00 47.81 79 ALA A N 1
ATOM 613 C CA . ALA A 1 79 ? -7.590 9.504 20.161 1.00 47.81 79 ALA A CA 1
ATOM 614 C C . ALA A 1 79 ? -8.626 9.556 21.306 1.00 47.81 79 ALA A C 1
ATOM 616 O O . ALA A 1 79 ? -9.049 10.609 21.779 1.00 47.81 79 ALA A O 1
ATOM 617 N N . VAL A 1 80 ? -9.037 8.368 21.736 1.00 45.50 80 VAL A N 1
ATOM 618 C CA . VAL A 1 80 ? -9.733 8.043 22.967 1.00 45.50 80 VAL A CA 1
ATOM 619 C C . VAL A 1 80 ? -8.678 8.107 24.077 1.00 45.50 80 VAL A C 1
ATOM 621 O O . VAL A 1 80 ? -7.592 7.536 23.933 1.00 45.50 80 VAL A O 1
ATOM 624 N N . PRO A 1 81 ? -8.943 8.822 25.183 1.00 39.50 81 PRO A N 1
ATOM 625 C CA . PRO A 1 81 ? -7.992 8.975 26.271 1.00 39.50 81 PRO A CA 1
ATOM 626 C C . PRO A 1 81 ? -7.727 7.613 26.917 1.00 39.50 81 PRO A C 1
ATOM 628 O O . PRO A 1 81 ? -8.584 7.074 27.620 1.00 39.50 81 PRO A O 1
ATOM 631 N N . HIS A 1 82 ? -6.524 7.067 26.738 1.00 46.75 82 HIS A N 1
ATOM 632 C CA . HIS A 1 82 ? -6.040 6.034 27.644 1.00 46.75 82 HIS A CA 1
ATOM 633 C C . HIS A 1 82 ? -5.779 6.719 28.990 1.00 46.75 82 HIS A C 1
ATOM 635 O O . HIS A 1 82 ? -4.802 7.430 29.206 1.00 46.75 82 HIS A O 1
ATOM 641 N N . ARG A 1 83 ? -6.763 6.583 29.876 1.00 46.53 83 ARG A N 1
ATOM 642 C CA . ARG A 1 83 ? -6.751 7.024 31.266 1.00 46.53 83 ARG A CA 1
ATOM 643 C C . ARG A 1 83 ? -5.460 6.529 31.930 1.00 46.53 83 ARG A C 1
ATOM 645 O O . ARG A 1 83 ? -5.330 5.338 32.199 1.00 46.53 83 ARG A O 1
ATOM 652 N N . LEU A 1 84 ? -4.523 7.437 32.205 1.00 42.66 84 LEU A N 1
ATOM 653 C CA . LEU A 1 84 ? -3.446 7.189 33.159 1.00 42.66 84 LEU A CA 1
ATOM 654 C C . LEU A 1 84 ? -4.097 7.020 34.533 1.00 42.66 84 LEU A C 1
ATOM 656 O O . LEU A 1 84 ? -4.549 7.982 35.150 1.00 42.66 84 LEU A O 1
ATOM 660 N N . VAL A 1 85 ? -4.210 5.769 34.968 1.00 41.09 85 VAL A N 1
ATOM 661 C CA . VAL A 1 85 ? -4.354 5.433 36.379 1.00 41.09 85 VAL A CA 1
ATOM 662 C C . VAL A 1 85 ? -2.941 5.388 36.950 1.00 41.09 85 VAL A C 1
ATOM 664 O O . VAL A 1 85 ? -2.212 4.429 36.704 1.00 41.09 85 VAL A O 1
ATOM 667 N N . ALA A 1 86 ? -2.570 6.439 37.674 1.00 39.62 86 ALA A N 1
ATOM 668 C CA . ALA A 1 86 ? -1.597 6.423 38.762 1.00 39.62 86 ALA A CA 1
ATOM 669 C C . ALA A 1 86 ? -1.917 7.594 39.697 1.00 39.62 86 ALA A C 1
ATOM 671 O O . ALA A 1 86 ? -2.084 8.720 39.176 1.00 39.62 86 ALA A O 1
#

Sequence (86 aa):
MDTFDVPALAKAGPTVEDLAAITAEWPLIEAELDLLDAEIRIITTDDNASDLDWRRLRRAETRVLREATAFYGRASSVAVPHRLVA

Foldseek 3Di:
DDDPCPPPQPPPHDDPVRVVLVVLCVQLVVLVVQLVVLVCCCVPDPDHDDPVSVVSNVVSVVSNVVSVCVSVVVVVVPPDDPDPDD

pLDDT: mean 83.97, std 19.56, range [39.5, 98.81]